Protein AF-A0ABC9YX83-F1 (afdb_monomer)

Nearest PDB structures (foldseek):
  4wx8-assembly3_C  TM=4.057E-01  e=4.124E-01  Saccharomyces cerevisiae S288C
  8tal-assembly1_A  TM=4.564E-01  e=2.410E+00  Mus musculus
  8edc-assembly1_A  TM=4.852E-01  e=3.341E+00  Caenorhabditis elegans
  6nuk-assembly2_B  TM=3.444E-01  e=3.808E+00  synthetic construct

Mean predicted aligned error: 8.26 Å

Sequence (66 aa):
MVVLSRIGEDGWIQDDVRAWLGQRGIDWNPFTVEEARFDTYCTRDPSTVARTFSVLESALRRLGLS

Solvent-accessible surface area (backbone atoms only — not comparable to full-atom values): 4036 Å² total; per-residue (Å²): 107,77,77,48,77,52,80,37,58,75,85,69,49,74,64,60,55,38,55,55,34,47,78,71,75,37,76,65,86,80,60,48,78,88,39,38,44,80,47,76,47,79,46,98,50,88,90,43,45,38,36,35,43,40,34,36,45,68,54,36,48,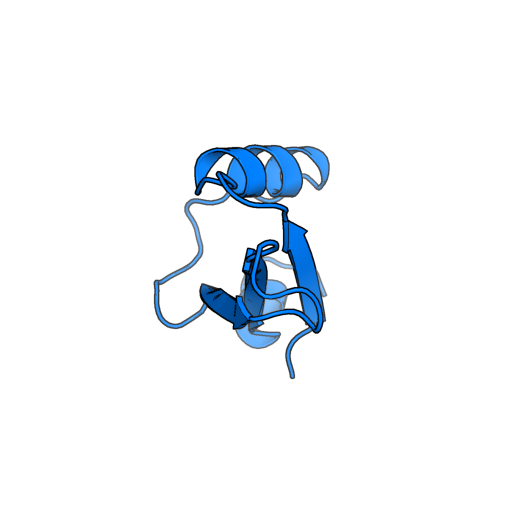75,69,70,72,110

Secondary structure (DSSP, 8-state):
-EEEEEEE-TT--HHHHHHHHHTTT--STT--TTTEEEEEEE-SSTT-EEEEEEEEHHHHHHTT--

Radius of gyration: 12.5 Å; Cα contacts (8 Å, |Δi|>4): 85; chains: 1; bounding box: 32×20×27 Å

pLDDT: mean 70.45, std 6.94, range [51.56, 81.69]

Organism: NCBI:txid37332

Structure (mmCIF, N/CA/C/O backbone):
data_AF-A0ABC9YX83-F1
#
_entry.id   AF-A0ABC9YX83-F1
#
loop_
_atom_site.group_PDB
_atom_site.id
_atom_site.type_symbol
_atom_site.label_atom_id
_atom_site.label_alt_id
_atom_site.label_comp_id
_atom_site.label_asym_id
_atom_site.label_entity_id
_atom_site.label_seq_id
_atom_site.pdbx_PDB_ins_code
_atom_site.Cartn_x
_atom_site.Cartn_y
_atom_site.Cartn_z
_atom_site.occupancy
_atom_site.B_iso_or_equiv
_atom_site.auth_seq_id
_atom_site.auth_comp_id
_atom_site.auth_asym_id
_atom_site.auth_atom_id
_atom_site.pdbx_PDB_model_num
ATOM 1 N N . MET A 1 1 ? 1.424 -9.742 12.256 1.00 51.56 1 MET A N 1
ATOM 2 C CA . MET A 1 1 ? 1.590 -10.475 10.982 1.00 51.56 1 MET A CA 1
ATOM 3 C C . MET A 1 1 ? 1.294 -9.506 9.837 1.00 51.56 1 MET A C 1
ATOM 5 O O . MET A 1 1 ? 0.476 -8.615 10.042 1.00 51.56 1 MET A O 1
ATOM 9 N N . VAL A 1 2 ? 1.995 -9.582 8.697 1.00 53.06 2 VAL A N 1
ATOM 10 C CA . VAL A 1 2 ? 1.689 -8.752 7.509 1.00 53.06 2 VAL A CA 1
ATOM 11 C C . VAL A 1 2 ? 0.599 -9.464 6.714 1.00 53.06 2 VAL A C 1
ATOM 13 O O . VAL A 1 2 ? 0.766 -10.635 6.386 1.00 53.06 2 VAL A O 1
ATOM 16 N N . VAL A 1 3 ? -0.516 -8.783 6.448 1.00 60.75 3 VAL A N 1
ATOM 17 C CA . VAL A 1 3 ? -1.737 -9.415 5.897 1.00 60.75 3 VAL A CA 1
ATOM 18 C C . VAL A 1 3 ? -2.072 -8.910 4.488 1.00 60.75 3 VAL A C 1
ATOM 20 O O . VAL A 1 3 ? -2.765 -9.582 3.731 1.00 60.75 3 VAL A O 1
ATOM 23 N N . LEU A 1 4 ? -1.511 -7.768 4.084 1.00 60.91 4 LEU A N 1
ATOM 24 C CA . LEU A 1 4 ? -1.669 -7.212 2.744 1.00 60.91 4 LEU A CA 1
ATOM 25 C C . LEU A 1 4 ? -0.291 -6.878 2.177 1.00 60.91 4 LEU A C 1
ATOM 27 O O . LEU A 1 4 ? 0.438 -6.093 2.780 1.00 60.91 4 LEU A O 1
ATOM 31 N N . SER A 1 5 ? 0.050 -7.465 1.030 1.00 62.34 5 SER A N 1
ATOM 32 C CA . SER A 1 5 ? 1.244 -7.100 0.270 1.00 62.34 5 SER A CA 1
ATOM 33 C C . SER A 1 5 ? 0.914 -6.961 -1.210 1.00 62.34 5 SER A C 1
ATOM 35 O O . SER A 1 5 ? 0.127 -7.733 -1.761 1.00 62.34 5 SER A O 1
ATOM 37 N N . ARG A 1 6 ? 1.487 -5.946 -1.855 1.00 67.69 6 ARG A N 1
ATOM 38 C CA . ARG A 1 6 ? 1.478 -5.803 -3.312 1.00 67.69 6 ARG A CA 1
ATOM 39 C C . ARG A 1 6 ? 2.875 -5.409 -3.765 1.00 67.69 6 ARG A C 1
ATOM 41 O O . ARG A 1 6 ? 3.505 -4.568 -3.129 1.00 67.69 6 ARG A O 1
ATOM 48 N N . ILE A 1 7 ? 3.332 -6.073 -4.822 1.00 66.69 7 ILE A N 1
ATOM 49 C CA . ILE A 1 7 ? 4.626 -5.853 -5.462 1.00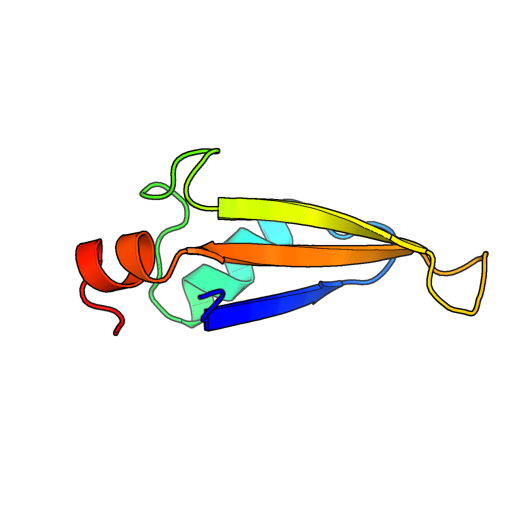 66.69 7 ILE A CA 1
ATOM 50 C C . ILE A 1 7 ? 4.393 -4.930 -6.659 1.00 66.69 7 ILE A C 1
ATOM 52 O O . ILE A 1 7 ? 3.495 -5.199 -7.462 1.00 66.69 7 ILE A O 1
ATOM 56 N N . GLY A 1 8 ? 5.165 -3.853 -6.759 1.00 65.12 8 GLY A N 1
ATOM 57 C CA . GLY A 1 8 ? 5.207 -2.983 -7.934 1.00 65.12 8 GLY A CA 1
ATOM 58 C C . GLY A 1 8 ? 6.571 -2.966 -8.607 1.00 65.12 8 GLY A C 1
ATOM 59 O O . GLY A 1 8 ? 7.578 -3.265 -7.962 1.00 65.12 8 GLY A O 1
ATOM 60 N N . GLU A 1 9 ? 6.563 -2.613 -9.891 1.00 65.75 9 GLU A N 1
ATOM 61 C CA . GLU A 1 9 ? 7.749 -2.416 -10.733 1.00 65.75 9 GLU A CA 1
ATOM 62 C C . GLU A 1 9 ? 8.452 -1.079 -10.435 1.00 65.75 9 GLU A C 1
ATOM 64 O O . GLU A 1 9 ? 8.017 -0.290 -9.589 1.00 65.75 9 GLU A O 1
ATOM 69 N N . ASP A 1 10 ? 9.560 -0.812 -11.126 1.00 55.88 10 ASP A N 1
ATOM 70 C CA . ASP A 1 10 ? 10.283 0.445 -10.969 1.00 55.88 10 ASP A CA 1
ATOM 71 C C . ASP A 1 10 ? 9.400 1.642 -11.377 1.00 55.88 10 ASP A C 1
ATOM 73 O O . ASP A 1 10 ? 8.706 1.613 -12.392 1.00 55.88 10 ASP A O 1
ATOM 77 N N . GLY A 1 11 ? 9.374 2.683 -10.540 1.00 58.59 11 GLY A N 1
ATOM 78 C CA . GLY A 1 11 ? 8.469 3.830 -10.699 1.00 58.59 11 GLY A CA 1
ATOM 79 C C . GLY A 1 11 ? 7.138 3.741 -9.944 1.00 58.59 11 GLY A C 1
ATOM 80 O O . GLY A 1 11 ? 6.368 4.694 -9.990 1.00 58.59 11 GLY A O 1
ATOM 81 N N . TRP A 1 12 ? 6.876 2.664 -9.195 1.00 66.44 12 TRP A N 1
ATOM 82 C CA . TRP A 1 12 ? 5.655 2.547 -8.392 1.00 66.44 12 TRP A CA 1
ATOM 83 C C . TRP A 1 12 ? 5.593 3.604 -7.281 1.00 66.44 12 TRP A C 1
ATOM 85 O O . TRP A 1 12 ? 6.454 3.631 -6.389 1.00 66.44 12 TRP A O 1
ATOM 95 N N . ILE A 1 13 ? 4.592 4.484 -7.329 1.00 65.81 13 ILE A N 1
ATOM 96 C CA . ILE A 1 13 ? 4.445 5.620 -6.410 1.00 65.81 13 ILE A CA 1
ATOM 97 C C . ILE A 1 13 ? 3.326 5.390 -5.393 1.00 65.81 13 ILE A C 1
ATOM 99 O O . ILE A 1 13 ? 2.468 4.521 -5.537 1.00 65.81 13 ILE A O 1
ATOM 103 N N . GLN A 1 14 ? 3.324 6.199 -4.333 1.00 66.94 14 GLN A N 1
ATOM 104 C CA . GLN A 1 14 ? 2.314 6.150 -3.275 1.00 66.94 14 GLN A CA 1
ATOM 105 C C . GLN A 1 14 ? 0.876 6.217 -3.824 1.00 66.94 14 GLN A C 1
ATOM 107 O O . GLN A 1 14 ? -0.010 5.553 -3.287 1.00 66.94 14 GLN A O 1
ATOM 112 N N . ASP A 1 15 ? 0.648 6.952 -4.915 1.00 72.00 15 ASP A N 1
ATOM 113 C CA . ASP A 1 15 ? -0.670 7.074 -5.544 1.00 72.00 15 ASP A CA 1
ATOM 114 C C . ASP A 1 15 ? -1.167 5.772 -6.194 1.00 72.00 15 ASP A C 1
ATOM 116 O O . ASP A 1 15 ? -2.368 5.500 -6.154 1.00 72.00 15 ASP A O 1
ATOM 120 N N . ASP A 1 16 ? -0.279 4.903 -6.688 1.00 74.81 16 ASP A N 1
ATOM 121 C CA . ASP A 1 16 ? -0.675 3.588 -7.212 1.00 74.81 16 ASP A CA 1
ATOM 122 C C . ASP A 1 16 ? -1.234 2.688 -6.103 1.00 74.81 16 ASP A C 1
ATOM 124 O O . ASP A 1 16 ? -2.188 1.927 -6.300 1.00 74.81 16 ASP A O 1
ATOM 128 N N . VAL A 1 17 ? -0.653 2.789 -4.905 1.00 73.94 17 VAL A N 1
ATOM 129 C CA . VAL A 1 17 ? -1.112 2.046 -3.728 1.00 73.94 17 VAL A CA 1
ATOM 130 C C . VAL A 1 17 ? -2.401 2.643 -3.178 1.00 73.94 17 VAL A C 1
ATOM 132 O O . VAL A 1 17 ? -3.301 1.892 -2.804 1.00 73.94 17 VAL A O 1
ATOM 135 N N . ARG A 1 18 ? -2.548 3.972 -3.204 1.00 75.06 18 ARG A N 1
ATOM 136 C CA . ARG A 1 18 ? -3.820 4.642 -2.890 1.00 75.06 18 ARG A CA 1
ATOM 137 C C . ARG A 1 18 ? -4.942 4.172 -3.802 1.00 75.06 18 ARG A C 1
ATOM 139 O O . ARG A 1 18 ? -5.991 3.771 -3.308 1.00 75.06 18 ARG A O 1
ATOM 146 N N . ALA A 1 19 ? -4.712 4.164 -5.113 1.00 79.56 19 ALA A N 1
ATOM 147 C CA . ALA A 1 19 ? -5.691 3.699 -6.089 1.00 79.56 19 ALA A CA 1
ATOM 148 C C . ALA A 1 19 ? -6.063 2.226 -5.858 1.00 79.56 19 ALA A C 1
ATOM 150 O O . ALA A 1 19 ? -7.236 1.856 -5.891 1.00 79.56 19 ALA A O 1
ATOM 151 N N . TRP A 1 20 ? -5.073 1.384 -5.563 1.00 79.25 20 TRP A N 1
ATOM 152 C CA . TRP A 1 20 ? -5.287 -0.026 -5.246 1.00 79.25 20 TRP A CA 1
ATOM 153 C C . TRP A 1 20 ? -6.116 -0.263 -3.982 1.00 79.25 20 TRP A C 1
ATOM 155 O O . TRP A 1 20 ? -6.991 -1.127 -3.972 1.00 79.25 20 TRP A O 1
ATOM 165 N N . LEU A 1 21 ? -5.840 0.488 -2.917 1.00 76.94 21 LEU A N 1
ATOM 166 C CA . LEU A 1 21 ? -6.610 0.427 -1.678 1.00 76.94 21 LEU A CA 1
ATOM 167 C C . LEU A 1 21 ? -8.031 0.953 -1.900 1.00 76.94 21 LEU A C 1
ATOM 169 O O . LEU A 1 21 ? -8.987 0.308 -1.471 1.00 76.94 21 LEU A O 1
ATOM 173 N N . GLY A 1 22 ? -8.185 2.019 -2.690 1.00 79.25 22 GLY A N 1
ATOM 174 C CA . GLY A 1 22 ? -9.484 2.550 -3.102 1.00 79.25 22 GLY A CA 1
ATOM 175 C C . GLY A 1 22 ? -10.350 1.527 -3.847 1.00 79.25 22 GLY A C 1
ATOM 176 O O . GLY A 1 22 ? -11.537 1.410 -3.556 1.00 79.25 22 GLY A O 1
ATOM 177 N N . GLN A 1 23 ? -9.766 0.697 -4.723 1.00 81.69 23 GLN A N 1
ATOM 178 C CA . GLN A 1 23 ? -10.480 -0.418 -5.377 1.00 81.69 23 GLN A CA 1
ATOM 179 C C . GLN A 1 23 ? -11.015 -1.467 -4.389 1.00 81.69 23 GLN A C 1
ATOM 181 O O . GLN A 1 23 ? -11.917 -2.229 -4.725 1.00 81.69 23 GLN A O 1
ATOM 186 N N . ARG A 1 24 ? -10.461 -1.519 -3.175 1.00 76.31 24 ARG A N 1
ATOM 187 C CA . ARG A 1 24 ? -10.881 -2.416 -2.091 1.00 76.31 24 ARG A CA 1
ATOM 188 C C . ARG A 1 24 ? -11.781 -1.720 -1.067 1.00 76.31 24 ARG A C 1
ATOM 190 O O . ARG A 1 24 ? -12.103 -2.326 -0.051 1.00 76.31 24 ARG A O 1
ATOM 197 N N . GLY A 1 25 ? -12.170 -0.467 -1.319 1.00 77.75 25 GLY A N 1
ATOM 198 C CA . GLY A 1 25 ? -12.948 0.346 -0.382 1.00 77.75 25 GLY A 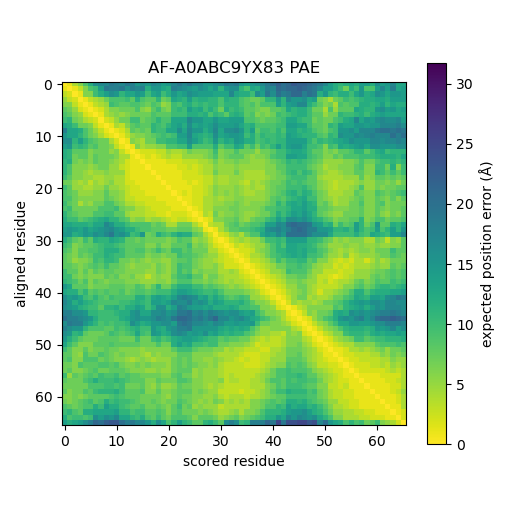CA 1
ATOM 199 C C . GLY A 1 25 ? -12.150 0.801 0.842 1.00 77.75 25 GLY A C 1
ATOM 200 O O . GLY A 1 25 ? -12.742 1.160 1.854 1.00 77.75 25 GLY A O 1
ATOM 201 N N . ILE A 1 26 ? -10.818 0.763 0.769 1.00 76.56 26 ILE A N 1
ATOM 202 C CA . ILE A 1 26 ? -9.927 1.134 1.866 1.00 76.56 26 ILE A CA 1
ATOM 203 C C . ILE A 1 26 ? -9.403 2.540 1.590 1.00 76.56 26 ILE A C 1
ATOM 205 O O . ILE A 1 26 ? -8.704 2.765 0.602 1.00 76.56 26 ILE A O 1
ATOM 209 N N . ASP A 1 27 ? -9.726 3.488 2.467 1.00 72.00 27 ASP A N 1
ATOM 210 C CA . ASP A 1 27 ? -9.120 4.817 2.414 1.00 72.00 27 ASP A CA 1
ATOM 211 C C . ASP A 1 27 ? -7.630 4.721 2.803 1.00 72.00 27 ASP A C 1
ATOM 213 O O . ASP A 1 27 ? -7.256 3.938 3.675 1.00 72.00 27 ASP 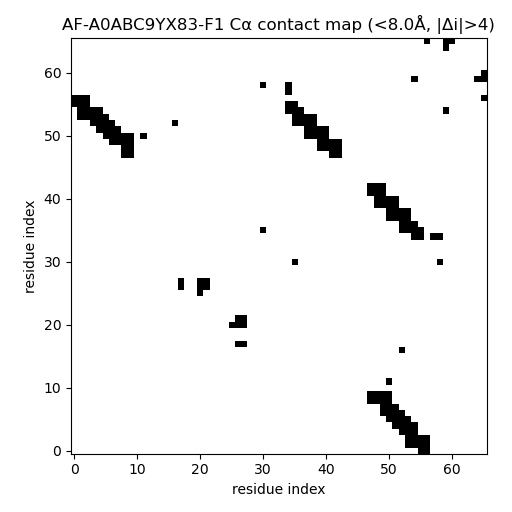A O 1
ATOM 217 N N . TRP A 1 28 ? -6.768 5.493 2.140 1.00 65.94 28 TRP A N 1
ATOM 218 C CA . TRP A 1 28 ? -5.328 5.582 2.426 1.00 65.94 28 TRP A CA 1
ATOM 219 C C . TRP A 1 28 ? -5.032 6.407 3.674 1.00 65.94 28 TRP A C 1
ATOM 221 O O . TRP A 1 28 ? -4.040 6.174 4.368 1.00 65.94 28 TRP A O 1
ATOM 231 N N . ASN A 1 29 ? -5.904 7.373 3.966 1.00 66.62 29 ASN A N 1
ATOM 232 C CA . ASN A 1 29 ? -5.704 8.349 5.025 1.00 66.62 29 ASN A CA 1
ATOM 233 C C . ASN A 1 29 ? -5.820 7.852 6.490 1.00 66.62 29 ASN A C 1
ATOM 235 O O . ASN A 1 29 ? -5.546 8.658 7.379 1.00 66.62 29 ASN A O 1
ATOM 239 N N . PRO A 1 30 ? -6.193 6.596 6.822 1.00 65.31 30 PRO A N 1
ATOM 240 C CA . PRO A 1 30 ? -6.209 6.152 8.203 1.00 65.31 30 PRO A CA 1
ATOM 241 C C . PRO A 1 30 ? -4.903 5.503 8.670 1.00 65.31 30 PRO A C 1
ATOM 243 O O . PRO A 1 30 ? -4.822 5.223 9.861 1.00 65.31 30 PRO A O 1
ATOM 246 N N . PHE A 1 31 ? -3.923 5.215 7.804 1.00 72.69 31 PHE A N 1
ATOM 247 C CA . PHE A 1 31 ? -2.704 4.503 8.209 1.00 72.69 31 PHE A CA 1
ATOM 248 C C . PHE A 1 31 ? -1.585 5.459 8.627 1.00 72.69 31 PHE A C 1
ATOM 250 O O . PHE A 1 31 ? -1.216 6.363 7.875 1.00 72.69 31 PHE A O 1
ATOM 257 N N . THR A 1 32 ? -0.995 5.232 9.801 1.00 74.62 32 THR A N 1
ATOM 258 C CA . THR A 1 32 ? 0.251 5.906 10.187 1.00 74.62 32 THR A CA 1
ATOM 259 C C . THR A 1 32 ? 1.459 5.282 9.479 1.00 74.62 32 THR A C 1
ATOM 261 O O . THR A 1 32 ? 1.413 4.144 9.009 1.00 74.62 32 THR A O 1
ATOM 264 N N . VAL A 1 33 ? 2.582 6.008 9.447 1.00 69.69 33 VAL A N 1
ATOM 265 C CA . VAL A 1 33 ? 3.873 5.506 8.928 1.00 69.69 33 VAL A CA 1
ATOM 266 C C . VAL A 1 33 ? 4.403 4.276 9.679 1.00 69.69 33 VAL A C 1
ATOM 268 O O . VAL A 1 33 ? 5.231 3.545 9.144 1.00 69.69 33 VAL A O 1
ATOM 271 N N . GLU A 1 34 ? 3.924 4.026 10.901 1.00 74.56 34 GLU A N 1
ATOM 272 C CA . GLU A 1 34 ? 4.256 2.826 11.681 1.00 74.56 34 GLU A CA 1
ATOM 273 C C . GLU A 1 34 ? 3.336 1.638 11.344 1.00 74.56 34 GLU A C 1
ATOM 275 O O . GLU A 1 34 ? 3.732 0.480 11.471 1.00 74.56 34 GLU A O 1
ATOM 280 N N . GLU A 1 35 ? 2.108 1.914 10.900 1.00 76.06 35 GLU A N 1
ATOM 281 C CA . GLU A 1 35 ? 1.090 0.914 10.564 1.00 76.06 35 GLU A CA 1
ATOM 282 C C . GLU A 1 35 ? 1.193 0.408 9.122 1.00 76.06 35 GLU A C 1
ATOM 284 O O . GLU A 1 35 ? 0.816 -0.735 8.841 1.00 76.06 35 GLU A O 1
ATOM 289 N N . ALA A 1 36 ? 1.688 1.253 8.218 1.00 75.56 36 ALA A N 1
ATOM 290 C CA . ALA A 1 36 ? 1.825 0.957 6.805 1.00 75.56 36 ALA A CA 1
ATOM 291 C C . ALA A 1 36 ? 3.174 1.452 6.279 1.00 75.56 36 ALA A C 1
ATOM 293 O O . ALA A 1 36 ? 3.494 2.638 6.366 1.00 75.56 36 ALA A O 1
ATOM 294 N N . ARG A 1 37 ? 3.964 0.541 5.707 1.00 75.88 37 ARG A N 1
ATOM 295 C CA . ARG A 1 37 ? 5.322 0.841 5.238 1.00 75.88 37 ARG A CA 1
ATOM 296 C C . ARG A 1 37 ? 5.545 0.422 3.794 1.00 75.88 37 ARG A C 1
ATOM 298 O O . ARG A 1 37 ? 4.995 -0.578 3.329 1.00 75.88 37 ARG A O 1
ATOM 305 N N . PHE A 1 38 ? 6.399 1.184 3.120 1.00 72.75 38 PHE A N 1
ATOM 306 C CA . PHE A 1 38 ? 6.969 0.829 1.828 1.00 72.75 38 PHE A CA 1
ATOM 307 C C . PHE A 1 38 ? 8.367 0.262 2.048 1.00 72.75 38 PHE A C 1
ATOM 309 O O . PHE A 1 38 ? 9.251 0.962 2.531 1.00 72.75 38 PHE A O 1
ATOM 316 N N . ASP A 1 39 ? 8.563 -0.989 1.662 1.00 74.25 39 ASP A N 1
ATOM 317 C CA . ASP A 1 39 ? 9.874 -1.622 1.602 1.00 74.25 39 ASP A CA 1
ATOM 318 C C . ASP A 1 39 ? 10.298 -1.732 0.135 1.00 74.25 39 ASP A C 1
ATOM 320 O O . ASP A 1 39 ? 9.477 -1.998 -0.742 1.00 74.25 39 ASP A O 1
ATOM 324 N N . THR A 1 40 ? 11.583 -1.538 -0.143 1.00 70.56 40 THR A N 1
ATOM 325 C CA . THR A 1 40 ? 12.166 -1.751 -1.473 1.00 70.56 40 THR A CA 1
ATOM 326 C C . THR A 1 40 ? 13.180 -2.877 -1.377 1.00 70.56 40 THR A C 1
ATOM 328 O O . THR A 1 40 ? 14.012 -2.871 -0.471 1.00 70.56 40 THR A O 1
ATOM 331 N N . TYR A 1 41 ? 13.130 -3.838 -2.294 1.00 68.50 41 TYR A N 1
ATOM 332 C CA . TYR A 1 41 ? 14.122 -4.903 -2.377 1.00 68.50 41 TYR A CA 1
ATOM 333 C C . TYR A 1 41 ? 14.598 -5.089 -3.812 1.00 68.50 41 TYR A C 1
ATOM 335 O O . TYR A 1 41 ? 13.847 -4.949 -4.780 1.00 68.50 41 TYR A O 1
ATOM 343 N N . CYS A 1 42 ? 15.881 -5.415 -3.941 1.00 63.72 42 CYS A N 1
ATOM 344 C CA . CYS A 1 42 ? 16.451 -5.817 -5.214 1.00 63.72 42 CYS A CA 1
ATOM 345 C C . CYS A 1 42 ? 15.889 -7.189 -5.582 1.00 63.72 42 CYS A C 1
ATOM 347 O O . CYS A 1 42 ? 15.900 -8.114 -4.763 1.00 63.72 42 CYS A O 1
ATOM 349 N N . THR A 1 43 ? 15.400 -7.332 -6.808 1.00 66.50 43 THR A N 1
ATOM 350 C CA . THR A 1 43 ? 15.058 -8.657 -7.324 1.00 66.50 43 THR A CA 1
ATOM 351 C C . THR A 1 43 ? 16.320 -9.368 -7.826 1.00 66.50 43 THR A C 1
ATOM 353 O O . THR A 1 43 ? 17.423 -8.822 -7.790 1.00 66.50 43 THR A O 1
ATOM 356 N N . ARG A 1 44 ? 16.178 -10.620 -8.280 1.00 68.31 44 ARG A N 1
ATOM 357 C CA . ARG A 1 44 ? 17.285 -11.373 -8.899 1.00 68.31 44 ARG A CA 1
ATOM 358 C C . ARG A 1 44 ? 17.853 -10.683 -10.141 1.00 68.31 44 ARG A C 1
ATOM 360 O O . ARG A 1 44 ? 19.004 -10.940 -10.478 1.00 68.31 44 ARG A O 1
ATOM 367 N N . ASP A 1 45 ? 17.052 -9.853 -10.799 1.00 70.25 45 ASP A N 1
ATOM 368 C CA . ASP A 1 45 ? 17.505 -8.991 -11.875 1.00 70.25 45 ASP A CA 1
ATOM 369 C C . ASP A 1 45 ? 17.863 -7.612 -11.284 1.00 70.25 45 ASP A C 1
ATOM 371 O O . ASP A 1 45 ? 16.978 -6.917 -10.778 1.00 70.25 45 ASP A O 1
ATOM 375 N N . PRO A 1 46 ? 19.140 -7.190 -11.315 1.00 61.72 46 PRO A N 1
ATOM 376 C CA . PRO A 1 46 ? 19.569 -5.910 -10.752 1.00 61.72 46 PRO A CA 1
ATOM 377 C C . PRO A 1 46 ? 18.977 -4.693 -11.479 1.00 61.72 46 PRO A C 1
ATOM 379 O O . PRO A 1 46 ? 19.030 -3.593 -10.935 1.00 61.72 46 PRO A O 1
ATOM 382 N N . SER A 1 47 ? 18.406 -4.873 -12.676 1.00 62.09 47 SER A N 1
ATOM 383 C CA . SER A 1 47 ? 17.657 -3.825 -13.381 1.00 62.09 47 SER A CA 1
ATOM 384 C C . SER A 1 47 ? 16.217 -3.666 -12.882 1.00 62.09 47 SER A C 1
ATOM 386 O O . SER A 1 47 ? 15.557 -2.687 -13.216 1.00 62.09 47 SER A O 1
ATOM 388 N N . THR A 1 48 ? 15.728 -4.606 -12.067 1.00 60.94 48 THR A N 1
ATOM 389 C CA . THR A 1 48 ? 14.348 -4.625 -11.584 1.00 60.94 48 THR A CA 1
ATOM 390 C C . THR A 1 48 ? 14.315 -4.396 -10.075 1.00 60.94 48 THR A C 1
ATOM 392 O O . THR A 1 48 ? 14.675 -5.262 -9.268 1.00 60.94 48 THR A O 1
ATOM 395 N N . VAL A 1 49 ? 13.854 -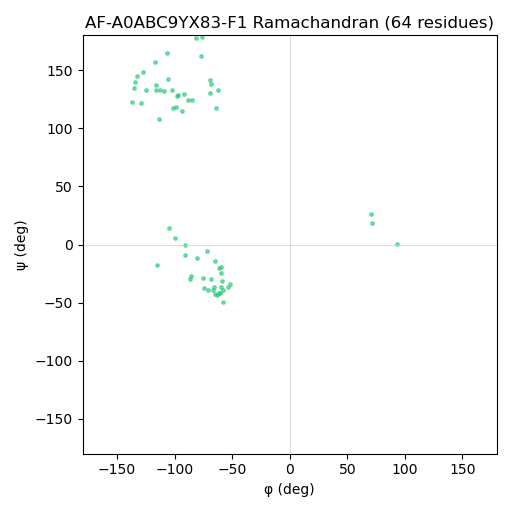3.208 -9.690 1.00 62.78 49 VAL A N 1
ATOM 396 C CA . VAL A 1 49 ? 13.568 -2.844 -8.301 1.00 62.78 49 VAL A CA 1
ATOM 397 C C . VAL A 1 49 ? 12.127 -3.234 -7.992 1.00 62.78 49 VAL A C 1
ATOM 399 O O . VAL A 1 49 ? 11.207 -2.797 -8.677 1.00 62.78 49 VAL A O 1
ATOM 402 N N . ALA A 1 50 ? 11.922 -4.045 -6.955 1.00 66.12 50 ALA A N 1
ATOM 403 C CA . ALA A 1 50 ? 10.586 -4.376 -6.480 1.00 66.12 50 ALA A CA 1
ATOM 404 C C . ALA A 1 50 ? 10.261 -3.572 -5.221 1.00 66.12 50 ALA A C 1
ATOM 406 O O . ALA A 1 50 ? 11.050 -3.501 -4.274 1.00 66.12 50 ALA A O 1
ATOM 407 N N . ARG A 1 51 ? 9.070 -2.975 -5.199 1.00 67.62 51 ARG A N 1
ATOM 408 C CA . ARG A 1 51 ? 8.540 -2.266 -4.029 1.00 67.62 51 ARG A CA 1
ATOM 409 C C . ARG A 1 51 ? 7.395 -3.059 -3.428 1.00 67.62 51 ARG A C 1
ATOM 411 O O . ARG A 1 51 ? 6.491 -3.471 -4.146 1.00 67.62 51 ARG A O 1
ATOM 418 N N . THR A 1 52 ? 7.414 -3.251 -2.117 1.00 73.62 52 THR A N 1
ATOM 419 C CA . THR A 1 52 ? 6.314 -3.844 -1.352 1.00 73.62 52 THR A CA 1
ATOM 420 C C . THR A 1 52 ? 5.684 -2.827 -0.435 1.00 73.62 52 THR A C 1
ATOM 422 O O . THR A 1 52 ? 6.370 -2.160 0.331 1.00 73.62 52 THR A O 1
ATOM 425 N N . PHE A 1 53 ? 4.361 -2.777 -0.453 1.00 75.44 53 PHE A N 1
ATOM 426 C CA . PHE A 1 53 ? 3.584 -2.112 0.581 1.00 75.44 53 PHE A CA 1
ATOM 427 C C . PHE A 1 53 ? 3.095 -3.146 1.594 1.00 75.44 53 PHE A C 1
ATOM 429 O O . PHE A 1 53 ? 2.502 -4.142 1.186 1.00 75.44 53 PHE A O 1
ATOM 436 N N . SER A 1 54 ? 3.343 -2.920 2.884 1.00 76.94 54 SER A N 1
ATOM 437 C CA . SER A 1 54 ? 2.945 -3.821 3.972 1.00 76.94 54 SER A CA 1
ATOM 438 C C . SER A 1 54 ? 2.106 -3.080 5.005 1.00 76.94 54 SER A C 1
ATOM 440 O O . SER A 1 54 ? 2.513 -2.013 5.460 1.00 76.94 54 SER A O 1
ATOM 442 N N . VAL A 1 55 ? 0.983 -3.674 5.419 1.00 77.25 55 VAL A N 1
ATOM 443 C CA . VAL A 1 55 ? 0.118 -3.157 6.497 1.00 77.25 55 VAL A CA 1
ATOM 444 C C . VAL A 1 55 ? 0.092 -4.135 7.666 1.00 77.25 55 VAL A C 1
ATOM 446 O O . VAL A 1 55 ? -0.019 -5.353 7.471 1.00 77.25 55 VAL A O 1
ATOM 449 N N . LEU A 1 56 ? 0.181 -3.604 8.886 1.00 80.06 56 LEU A N 1
ATOM 450 C CA . LEU A 1 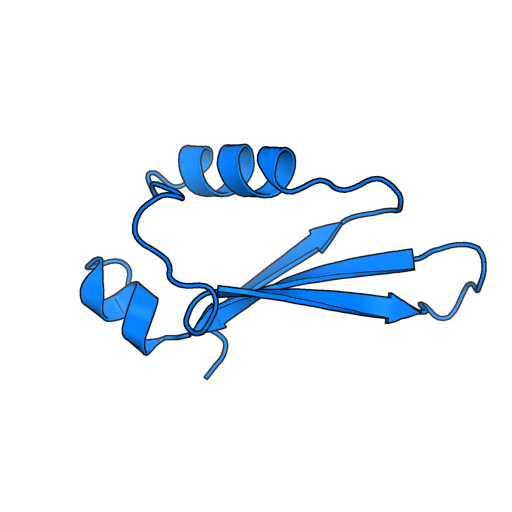56 ? 0.017 -4.383 10.109 1.00 80.06 56 LEU A CA 1
ATOM 451 C C . LEU A 1 56 ? -1.432 -4.859 10.271 1.00 80.06 56 LE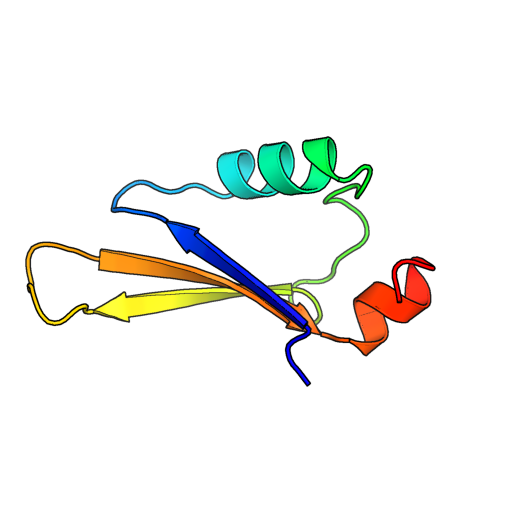U A C 1
ATOM 453 O O . LEU A 1 56 ? -2.386 -4.105 10.099 1.00 80.06 56 LEU A O 1
ATOM 457 N N . GLU A 1 57 ? -1.600 -6.107 10.696 1.00 76.12 57 GLU A N 1
ATOM 458 C CA . GLU A 1 57 ? -2.914 -6.687 11.002 1.00 76.12 57 GLU A CA 1
ATOM 459 C C . GLU A 1 57 ? -3.733 -5.856 12.007 1.00 76.12 57 GLU A C 1
ATOM 461 O O . GLU A 1 57 ? -4.945 -5.718 11.858 1.00 76.12 57 GLU A O 1
ATOM 466 N N . SER A 1 58 ? -3.081 -5.254 13.008 1.00 78.94 58 SER A N 1
ATOM 467 C CA . SER A 1 58 ? -3.731 -4.371 13.985 1.00 78.94 58 SER A CA 1
ATOM 468 C C . SER A 1 58 ? -4.395 -3.158 13.327 1.00 78.94 58 SER A C 1
ATOM 470 O O . SER A 1 58 ? -5.488 -2.767 13.736 1.00 78.94 58 SER A O 1
ATOM 472 N N . ALA A 1 59 ? -3.780 -2.604 12.280 1.00 77.50 59 ALA A N 1
ATOM 473 C CA . ALA A 1 59 ? -4.328 -1.482 11.530 1.00 77.50 59 ALA A CA 1
ATOM 474 C C . ALA A 1 59 ? -5.540 -1.904 10.686 1.00 77.50 59 ALA A C 1
ATOM 476 O O . ALA A 1 59 ? -6.542 -1.195 10.648 1.00 77.50 59 ALA A O 1
ATOM 477 N N . LEU A 1 60 ? -5.502 -3.097 10.079 1.00 75.94 60 LEU A N 1
ATOM 478 C CA . LEU A 1 60 ? -6.655 -3.648 9.353 1.00 75.94 60 LEU A CA 1
ATOM 479 C C . LEU A 1 60 ? -7.838 -3.928 10.288 1.00 75.94 60 LEU A C 1
ATOM 481 O O . LEU A 1 60 ? -8.971 -3.576 9.964 1.00 75.94 60 LEU A O 1
ATOM 485 N N . ARG A 1 61 ? -7.584 -4.496 11.476 1.00 78.25 61 ARG A N 1
ATOM 486 C CA . ARG A 1 61 ? -8.620 -4.723 12.499 1.00 78.25 61 ARG A CA 1
ATOM 487 C C . ARG A 1 61 ? -9.251 -3.420 12.981 1.00 78.25 61 ARG A C 1
ATOM 489 O O . ARG A 1 61 ? -10.468 -3.359 13.110 1.00 78.25 61 ARG A O 1
ATOM 496 N N . ARG A 1 62 ? -8.450 -2.370 13.201 1.00 80.75 62 ARG A N 1
ATOM 497 C CA . ARG A 1 62 ? -8.944 -1.033 13.575 1.00 80.75 62 ARG A CA 1
ATOM 498 C C . ARG A 1 62 ? -9.903 -0.455 12.529 1.00 80.75 62 ARG A C 1
ATOM 500 O O . ARG A 1 62 ? -10.814 0.282 12.890 1.00 80.75 62 ARG A O 1
ATOM 507 N N . LEU A 1 63 ? -9.707 -0.803 11.259 1.00 73.56 63 LEU A N 1
ATOM 508 C CA . LEU A 1 63 ? -10.556 -0.375 10.146 1.00 73.56 63 LEU A CA 1
ATOM 509 C C . LEU A 1 63 ? -11.719 -1.330 9.846 1.00 73.56 63 LEU A C 1
ATOM 511 O O . LEU A 1 63 ? -12.495 -1.0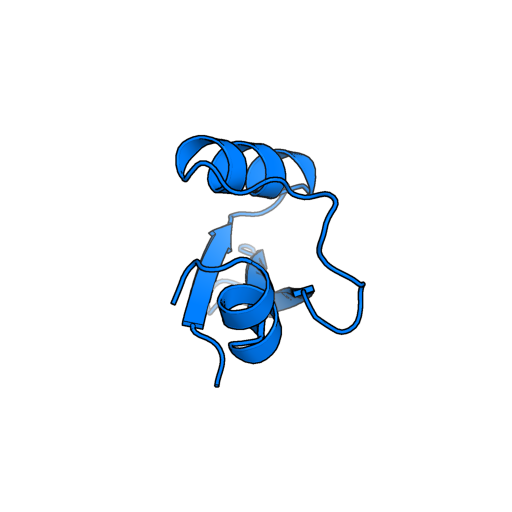55 8.938 1.00 73.56 63 LEU A O 1
ATOM 515 N N . GLY A 1 64 ? -11.859 -2.430 10.593 1.00 73.31 64 GLY A N 1
ATOM 516 C CA . GLY A 1 64 ? -12.919 -3.418 10.370 1.00 73.31 64 GLY A CA 1
ATOM 517 C C . GLY A 1 64 ? -12.737 -4.252 9.097 1.00 73.31 64 GLY A C 1
ATOM 518 O O . GLY A 1 64 ? -13.720 -4.716 8.533 1.00 73.31 64 GLY A O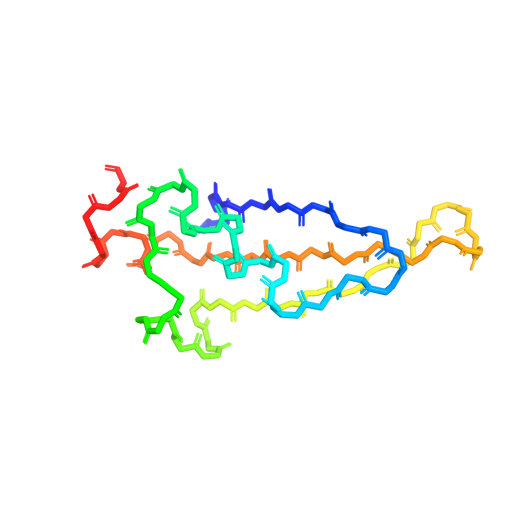 1
ATOM 519 N N . LEU A 1 65 ? -11.494 -4.424 8.632 1.00 70.56 65 LEU A N 1
ATOM 520 C CA . LEU A 1 65 ? -11.142 -5.080 7.361 1.00 70.56 65 LEU A CA 1
ATOM 521 C C . LEU A 1 65 ? -10.562 -6.499 7.539 1.00 70.56 65 LEU A C 1
ATOM 523 O O . LEU A 1 65 ? -9.924 -7.017 6.622 1.00 70.56 65 LEU A O 1
ATOM 527 N N . SER A 1 66 ? -10.711 -7.087 8.733 1.00 65.50 66 SER A N 1
ATOM 528 C CA . SER A 1 66 ? -10.144 -8.386 9.135 1.00 65.50 66 SER A CA 1
ATOM 529 C C . SER A 1 66 ? -11.155 -9.519 9.090 1.00 65.50 66 SER A C 1
ATOM 531 O O . SER A 1 66 ? -12.343 -9.262 9.368 1.00 65.50 66 SER A O 1
#

Foldseek 3Di:
DWDDKDKDWPPDDPVNVQVVCVVVVHHPPQDDCVQKDKDWDQDPDNNIIIIMITGDPVSCVVVVND